Protein AF-A0A6G8Q6V7-F1 (afdb_monomer_lite)

Secondary structure (DSSP, 8-state):
-----------PPPS-SS------------PPPPPHHHHHHHHHHHHHHHHHHHHHHHHT--TT--EEE-TT-TT-EEEHHHHHHHHHHHHHTHHHHHHHHHHHHTTT---HHHHHHTT---SHHHHHHHHHHHHHHHHHT--

Structure (mmCIF, N/CA/C/O backbone):
data_AF-A0A6G8Q6V7-F1
#
_entry.id   AF-A0A6G8Q6V7-F1
#
loop_
_atom_site.group_PDB
_atom_site.id
_atom_site.type_symbol
_atom_site.label_atom_id
_atom_site.label_alt_id
_atom_site.label_comp_id
_atom_site.label_asym_id
_atom_site.label_entity_id
_atom_site.label_seq_id
_atom_site.pdbx_PDB_ins_code
_atom_site.Cartn_x
_atom_site.Cartn_y
_atom_site.Cartn_z
_atom_site.occupancy
_atom_site.B_iso_or_equiv
_atom_site.auth_seq_id
_atom_site.auth_comp_id
_atom_site.auth_asym_id
_atom_site.auth_atom_id
_atom_site.pdbx_PDB_model_num
ATOM 1 N N . MET A 1 1 ? 63.459 50.356 9.706 1.00 38.81 1 MET A N 1
ATOM 2 C CA . MET A 1 1 ? 62.175 50.219 8.991 1.00 38.81 1 MET A CA 1
ATOM 3 C C . MET A 1 1 ? 61.299 49.249 9.774 1.00 38.81 1 MET A C 1
ATOM 5 O O . MET A 1 1 ? 61.693 48.104 9.917 1.00 38.81 1 MET A O 1
ATOM 9 N N . ILE A 1 2 ? 60.164 49.767 10.261 1.00 46.69 2 ILE A N 1
ATOM 10 C CA . ILE A 1 2 ? 58.913 49.099 10.675 1.00 46.69 2 ILE A CA 1
ATOM 11 C C . ILE A 1 2 ? 58.926 48.268 11.978 1.00 46.69 2 ILE A C 1
ATOM 13 O O . ILE A 1 2 ? 59.321 47.108 12.013 1.00 46.69 2 ILE A O 1
ATOM 17 N N . GLU A 1 3 ? 58.379 48.891 13.027 1.00 40.56 3 GLU A N 1
ATOM 18 C CA . GLU A 1 3 ? 57.717 48.263 14.178 1.00 40.56 3 GLU A CA 1
ATOM 19 C C . GLU A 1 3 ? 56.307 47.777 13.791 1.00 40.56 3 GLU A C 1
ATOM 21 O O . GLU A 1 3 ? 55.617 48.466 13.041 1.00 40.56 3 GLU A O 1
ATOM 26 N N . THR A 1 4 ? 55.858 46.641 14.340 1.00 49.44 4 THR A N 1
ATOM 27 C CA . THR A 1 4 ? 54.597 46.425 15.102 1.00 49.44 4 THR A CA 1
ATOM 28 C C . THR A 1 4 ? 54.112 44.969 15.044 1.00 49.44 4 THR A C 1
ATOM 30 O O . THR A 1 4 ? 54.348 44.221 14.101 1.00 49.44 4 THR A O 1
ATOM 33 N N . ALA A 1 5 ? 53.495 44.578 16.157 1.00 55.50 5 ALA A N 1
ATOM 34 C CA . ALA A 1 5 ? 53.207 43.235 16.644 1.00 55.50 5 ALA A CA 1
ATOM 35 C C . ALA A 1 5 ? 51.916 42.599 16.036 1.00 55.50 5 ALA A C 1
ATOM 37 O O . ALA A 1 5 ? 51.277 43.199 15.168 1.00 55.50 5 ALA A O 1
ATOM 38 N N . PRO A 1 6 ? 51.515 41.378 16.461 1.00 53.09 6 PRO A N 1
ATOM 39 C CA . PRO A 1 6 ? 50.561 40.515 15.769 1.00 53.09 6 PRO A CA 1
ATOM 40 C C . PRO A 1 6 ? 49.103 40.873 16.088 1.00 53.09 6 PRO A C 1
ATOM 42 O O . PRO A 1 6 ? 48.760 41.200 17.220 1.00 53.09 6 PRO A O 1
ATOM 45 N N . THR A 1 7 ? 48.211 40.733 15.104 1.00 50.41 7 THR A N 1
ATOM 46 C CA . THR A 1 7 ? 46.758 40.845 15.304 1.00 50.41 7 THR A CA 1
ATOM 47 C C . THR A 1 7 ? 46.099 39.486 15.098 1.00 50.41 7 THR A C 1
ATOM 49 O O . THR A 1 7 ? 46.021 38.975 13.983 1.00 50.41 7 THR A O 1
ATOM 52 N N . GLN A 1 8 ? 45.589 38.912 16.188 1.00 50.00 8 GLN A N 1
ATOM 53 C CA . GLN A 1 8 ? 44.563 37.877 16.129 1.00 50.00 8 GLN A CA 1
ATOM 54 C C . GLN A 1 8 ? 43.261 38.484 15.593 1.00 50.00 8 GLN A C 1
ATOM 56 O O . GLN A 1 8 ? 42.810 39.516 16.092 1.00 50.00 8 GLN A O 1
ATOM 61 N N . ARG A 1 9 ? 42.590 37.813 14.650 1.00 42.53 9 ARG A N 1
ATOM 62 C CA . ARG A 1 9 ? 41.141 37.978 14.489 1.00 42.53 9 ARG A CA 1
ATOM 63 C C . ARG A 1 9 ? 40.488 36.707 13.960 1.00 42.53 9 ARG A C 1
ATOM 65 O O . ARG A 1 9 ? 40.542 36.365 12.786 1.00 42.53 9 ARG A O 1
ATOM 72 N N . THR A 1 10 ? 39.875 36.026 14.915 1.00 53.50 10 THR A N 1
ATOM 73 C CA . THR A 1 10 ? 38.719 35.139 14.819 1.00 53.50 10 THR A CA 1
ATOM 74 C C . THR A 1 10 ? 37.800 35.450 13.629 1.00 53.50 10 THR A C 1
ATOM 76 O O . THR A 1 10 ? 36.933 36.319 13.687 1.00 53.50 10 THR A O 1
ATOM 79 N N . GLY A 1 11 ? 37.951 34.680 12.553 1.00 44.75 11 GLY A N 1
ATOM 80 C CA . GLY A 1 11 ? 36.994 34.607 11.452 1.00 44.75 11 GLY A CA 1
ATOM 81 C C . GLY A 1 11 ? 36.064 33.416 11.647 1.00 44.75 11 GLY A C 1
ATOM 82 O O . GLY A 1 11 ? 36.363 32.316 11.196 1.00 44.75 11 GLY A O 1
ATOM 83 N N . ARG A 1 12 ? 34.958 33.639 12.366 1.00 48.31 12 ARG A N 1
ATOM 84 C CA . ARG A 1 12 ? 33.824 32.712 12.492 1.00 48.31 12 ARG A CA 1
ATOM 85 C C . ARG A 1 12 ? 33.416 32.166 11.120 1.00 48.31 12 ARG A C 1
ATOM 87 O O . ARG A 1 12 ? 33.185 32.934 10.190 1.00 48.31 12 ARG A O 1
ATOM 94 N N . LEU A 1 13 ? 33.265 30.846 11.042 1.00 54.41 13 LEU A N 1
ATOM 95 C CA . LEU A 1 13 ? 32.645 30.151 9.916 1.00 54.41 13 LEU A CA 1
ATOM 96 C C . LEU A 1 13 ? 31.253 30.751 9.615 1.00 54.41 13 LEU A C 1
ATOM 98 O O . LEU A 1 13 ? 30.504 31.043 10.553 1.00 54.41 13 LEU A O 1
ATOM 102 N N . PRO A 1 14 ? 30.882 30.942 8.335 1.00 45.78 14 PRO A N 1
ATOM 103 C CA . PRO A 1 14 ? 29.609 31.545 7.967 1.00 45.78 14 PRO A CA 1
ATOM 10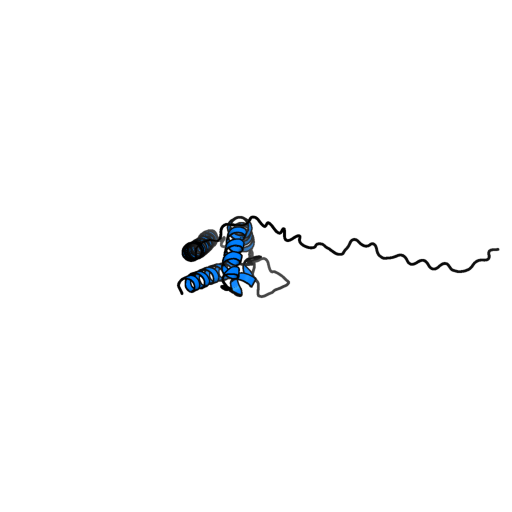4 C C . PRO A 1 14 ? 28.426 30.628 8.317 1.00 45.78 14 PRO A C 1
ATOM 106 O O . PRO A 1 14 ? 28.306 29.491 7.856 1.00 45.78 14 PRO A O 1
ATOM 109 N N . ALA A 1 15 ? 27.539 31.167 9.151 1.00 50.62 15 ALA A N 1
ATOM 110 C CA . ALA A 1 15 ? 26.364 30.527 9.728 1.00 50.62 15 ALA A CA 1
ATOM 111 C C . ALA A 1 15 ? 25.195 30.394 8.731 1.00 50.62 15 ALA A C 1
ATOM 113 O O . ALA A 1 15 ? 24.158 31.028 8.900 1.00 50.62 15 ALA A O 1
ATOM 114 N N . TRP A 1 16 ? 25.341 29.575 7.685 1.00 48.09 16 TRP A N 1
ATOM 115 C CA . TRP A 1 16 ? 24.211 29.270 6.788 1.00 48.09 16 TRP A CA 1
ATOM 116 C C . TRP A 1 16 ? 24.159 27.838 6.229 1.00 48.09 16 TRP A C 1
ATOM 118 O O . TRP A 1 16 ? 23.371 27.561 5.330 1.00 48.09 16 TRP A O 1
ATOM 128 N N . LYS A 1 17 ? 24.919 26.881 6.781 1.00 45.00 17 LYS A N 1
ATOM 129 C CA . LYS A 1 17 ? 24.884 25.467 6.335 1.00 45.00 17 LYS A CA 1
ATOM 130 C C . LYS A 1 17 ? 24.291 24.465 7.328 1.00 45.00 17 LYS A C 1
ATOM 132 O O . LYS A 1 17 ? 24.536 23.270 7.226 1.00 45.00 17 LYS A O 1
ATOM 137 N N . THR A 1 18 ? 23.434 24.918 8.231 1.00 51.56 18 THR A N 1
ATOM 138 C CA . THR A 1 18 ? 22.622 24.026 9.065 1.00 51.56 18 THR A CA 1
ATOM 139 C C . THR A 1 18 ? 21.197 24.529 9.081 1.00 51.56 18 THR A C 1
ATOM 141 O O . THR A 1 18 ? 20.922 25.558 9.694 1.00 51.56 18 THR A O 1
ATOM 144 N N . SER A 1 19 ? 20.333 23.784 8.388 1.00 44.47 19 SER A N 1
ATOM 145 C CA . SER A 1 19 ? 18.872 23.678 8.545 1.00 44.47 19 SER A CA 1
ATOM 146 C C . SER A 1 19 ? 18.159 23.689 7.192 1.00 44.47 19 SER A C 1
ATOM 148 O O . SER A 1 19 ? 17.319 24.541 6.925 1.00 44.47 19 SER A O 1
ATOM 150 N N . ARG A 1 20 ? 18.372 22.653 6.368 1.00 40.03 20 ARG A N 1
ATOM 151 C CA . ARG A 1 20 ? 17.210 22.058 5.687 1.00 40.03 20 ARG A CA 1
ATOM 152 C C . ARG A 1 20 ? 16.489 21.190 6.712 1.00 40.03 20 ARG A C 1
ATOM 154 O O . ARG A 1 20 ? 16.498 19.968 6.649 1.00 40.03 20 ARG A O 1
ATOM 161 N N . LEU A 1 21 ? 15.890 21.866 7.691 1.00 44.47 21 LEU A N 1
ATOM 162 C CA . LEU A 1 21 ? 14.699 21.355 8.337 1.00 44.47 21 LEU A CA 1
ATOM 163 C C . LEU A 1 21 ? 13.695 21.213 7.198 1.00 44.47 21 LEU A C 1
ATOM 165 O O . LEU A 1 21 ? 13.207 22.209 6.664 1.00 44.47 21 LEU A O 1
ATOM 169 N N . LEU A 1 22 ? 13.479 19.972 6.764 1.00 41.03 22 LEU A N 1
ATOM 170 C CA . LEU A 1 22 ? 12.278 19.588 6.046 1.00 41.03 22 LEU A CA 1
ATOM 171 C C . LEU A 1 22 ? 11.123 20.148 6.867 1.00 41.03 22 LEU A C 1
ATOM 173 O O . LEU A 1 22 ? 10.817 19.666 7.956 1.00 41.03 22 LEU A O 1
ATOM 177 N N . SER A 1 23 ? 10.572 21.252 6.376 1.00 39.19 23 SER A N 1
ATOM 178 C CA . SER A 1 23 ? 9.374 21.868 6.903 1.00 39.19 23 SER A CA 1
ATOM 179 C C . SER A 1 23 ? 8.256 20.864 6.657 1.00 39.19 23 SER A C 1
ATOM 181 O O . SER A 1 23 ? 7.615 20.856 5.607 1.00 39.19 23 SER A O 1
ATOM 183 N N . VAL A 1 24 ? 8.084 19.949 7.610 1.00 49.19 24 VAL A N 1
ATOM 184 C CA . VAL A 1 24 ? 6.873 19.155 7.764 1.00 49.19 24 VAL A CA 1
ATOM 185 C C . VAL A 1 24 ? 5.797 20.182 8.072 1.00 49.19 24 VAL A C 1
ATOM 187 O O . VAL A 1 24 ? 5.631 20.615 9.210 1.00 49.19 24 VAL A O 1
ATOM 190 N N . ARG A 1 25 ? 5.158 20.687 7.016 1.00 47.03 25 ARG A N 1
ATOM 191 C CA . ARG A 1 25 ? 4.058 21.641 7.113 1.00 47.03 25 ARG A CA 1
ATOM 192 C C . ARG A 1 25 ? 3.022 21.046 8.070 1.00 47.03 25 ARG A C 1
ATOM 194 O O . ARG A 1 25 ? 2.478 19.987 7.753 1.00 47.03 25 ARG A O 1
ATOM 201 N N . PRO A 1 26 ? 2.702 21.694 9.204 1.00 48.53 26 PRO A N 1
ATOM 202 C CA . PRO A 1 26 ? 1.598 21.258 10.030 1.00 48.53 26 PRO A CA 1
ATOM 203 C C . PRO A 1 26 ? 0.330 21.768 9.348 1.00 48.53 26 PRO A C 1
ATOM 205 O O . PRO A 1 26 ? -0.214 22.812 9.702 1.00 48.53 26 PRO A O 1
ATOM 208 N N . PHE A 1 27 ? -0.136 21.068 8.313 1.00 48.47 27 PHE A N 1
ATOM 209 C CA . PHE A 1 27 ? -1.455 21.333 7.746 1.00 48.47 27 PHE A CA 1
ATOM 210 C C . PHE A 1 27 ? -2.524 20.758 8.671 1.00 48.47 27 PHE A C 1
ATOM 212 O O . PHE A 1 27 ? -3.201 19.780 8.365 1.00 48.47 27 PHE A O 1
ATOM 219 N N . GLY A 1 28 ? -2.701 21.430 9.806 1.00 43.81 28 GLY A N 1
ATOM 220 C CA . GLY A 1 28 ? -3.852 21.294 10.681 1.00 43.81 28 GLY A CA 1
ATOM 221 C C . GLY A 1 28 ? -5.106 21.869 10.025 1.00 43.81 28 GLY A C 1
ATOM 222 O O . GLY A 1 28 ? -5.693 22.820 10.527 1.00 43.81 28 GLY A O 1
ATOM 223 N N . ARG A 1 29 ? -5.558 21.286 8.909 1.00 54.75 29 ARG A N 1
ATOM 224 C CA . ARG A 1 29 ? -7.003 21.228 8.676 1.00 54.75 29 ARG A CA 1
ATOM 225 C C . ARG A 1 29 ? -7.504 20.160 9.633 1.00 54.75 29 ARG A C 1
ATOM 227 O O . ARG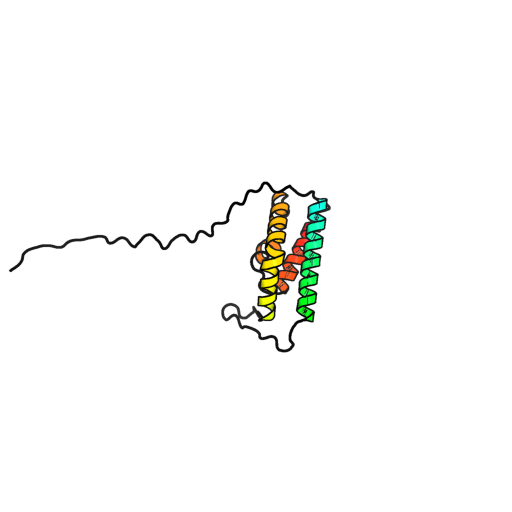 A 1 29 ? -7.014 19.037 9.594 1.00 54.75 29 ARG A O 1
ATOM 234 N N . ARG A 1 30 ? -8.434 20.510 10.522 1.00 51.09 30 ARG A N 1
ATOM 235 C CA . ARG A 1 30 ? -9.099 19.564 11.428 1.00 51.09 30 ARG A CA 1
ATOM 236 C C . ARG A 1 30 ? -9.919 18.598 10.558 1.00 51.09 30 ARG A C 1
ATOM 238 O O . ARG A 1 30 ? -11.094 18.840 10.308 1.00 51.09 30 ARG A O 1
ATOM 245 N N . ARG A 1 31 ? -9.258 17.583 9.986 1.00 62.88 31 ARG A N 1
ATOM 246 C CA . ARG A 1 31 ? -9.863 16.613 9.064 1.00 62.88 31 ARG A CA 1
ATOM 247 C C . ARG A 1 31 ? -10.904 15.811 9.844 1.00 62.88 31 ARG A C 1
ATOM 249 O O . ARG A 1 31 ? -10.694 15.469 11.011 1.00 62.88 31 ARG A O 1
ATOM 256 N N . HIS A 1 32 ? -12.058 15.573 9.227 1.00 72.31 32 HIS A N 1
ATOM 257 C CA . HIS A 1 32 ? -13.142 14.845 9.876 1.00 72.31 32 HIS A CA 1
ATOM 258 C C . HIS A 1 32 ? -12.674 13.431 10.225 1.00 72.31 32 HIS A C 1
ATOM 260 O O . HIS A 1 32 ? -12.234 12.679 9.358 1.00 72.31 32 HIS A O 1
ATOM 266 N N . LYS A 1 33 ? -12.778 13.062 11.506 1.00 80.75 33 LYS A N 1
ATOM 267 C CA . LYS A 1 33 ? -12.436 11.712 11.954 1.00 80.75 33 LYS A CA 1
ATOM 268 C C . LYS A 1 33 ? -13.402 10.716 11.321 1.00 80.75 33 LYS A C 1
ATOM 270 O O . LYS A 1 33 ? -14.600 10.764 11.591 1.00 80.75 33 LYS A O 1
ATOM 275 N N . MET A 1 34 ? -12.876 9.788 10.523 1.00 88.50 34 MET A N 1
ATOM 276 C CA . MET A 1 34 ? -13.688 8.711 9.965 1.00 88.50 34 MET A CA 1
ATOM 277 C C . MET A 1 34 ? -14.157 7.738 11.055 1.00 88.50 34 MET A C 1
ATOM 279 O O . MET A 1 34 ? -13.494 7.521 12.077 1.00 88.50 34 MET A O 1
ATOM 283 N N . THR A 1 35 ? -15.307 7.108 10.823 1.00 91.75 35 THR A N 1
ATOM 284 C CA . THR A 1 35 ? -15.794 6.012 11.669 1.00 91.75 35 THR A CA 1
ATOM 285 C C . THR A 1 35 ? -14.871 4.791 11.548 1.00 91.75 35 THR A C 1
ATOM 287 O O . THR A 1 35 ? -14.151 4.648 10.558 1.00 91.75 35 THR A O 1
ATOM 290 N N . ARG A 1 36 ? -14.894 3.868 12.525 1.00 91.12 36 ARG A N 1
ATOM 291 C CA . ARG A 1 36 ? -14.130 2.600 12.428 1.00 91.12 36 ARG A CA 1
ATOM 292 C C . ARG A 1 36 ? -14.491 1.826 11.156 1.00 91.12 36 ARG A C 1
ATOM 294 O O . ARG A 1 36 ? -13.605 1.328 10.470 1.00 91.12 36 ARG A O 1
ATOM 301 N N . ALA A 1 37 ? -15.782 1.772 10.820 1.00 91.94 37 ALA A N 1
ATOM 302 C CA . ALA A 1 37 ? -16.266 1.134 9.598 1.00 91.94 37 ALA A CA 1
ATOM 303 C C . ALA A 1 37 ? -15.752 1.840 8.331 1.00 91.94 37 ALA A C 1
ATOM 305 O O . ALA A 1 37 ? -15.310 1.166 7.403 1.00 91.94 37 ALA A O 1
ATOM 306 N N . GLY A 1 38 ? -15.745 3.179 8.320 1.00 92.38 38 GLY A N 1
ATOM 307 C CA . GLY A 1 38 ? -15.198 3.978 7.223 1.00 92.38 38 GLY A CA 1
ATOM 308 C C . GLY A 1 38 ? -13.706 3.729 7.007 1.00 92.38 38 GLY A C 1
ATOM 309 O O . GLY A 1 38 ? -13.301 3.411 5.895 1.00 92.38 38 GLY A O 1
ATOM 310 N N . LEU A 1 39 ? -12.903 3.764 8.077 1.00 93.00 39 LEU A N 1
ATOM 311 C CA . LEU A 1 39 ? -11.465 3.474 8.009 1.00 93.00 39 LEU A CA 1
ATOM 312 C C . LEU A 1 39 ? -11.174 2.055 7.534 1.00 93.00 39 LEU A C 1
ATOM 314 O O . LEU A 1 39 ? -10.259 1.845 6.746 1.00 93.00 39 LEU A O 1
ATOM 318 N N . ARG A 1 40 ? -11.961 1.078 7.990 1.00 94.19 40 ARG A N 1
ATOM 319 C CA . ARG A 1 40 ? -11.817 -0.315 7.565 1.00 94.19 40 ARG A CA 1
ATOM 320 C C . ARG A 1 40 ? -12.058 -0.459 6.067 1.00 94.19 40 ARG A C 1
ATOM 322 O O . ARG A 1 40 ? -11.271 -1.107 5.385 1.00 94.19 40 ARG A O 1
ATOM 329 N N . ASN A 1 41 ? -13.149 0.120 5.572 1.00 95.12 41 ASN A N 1
ATOM 330 C CA . ASN A 1 41 ? -13.496 0.044 4.158 1.00 95.12 41 ASN A CA 1
ATOM 331 C C . ASN A 1 41 ? -12.466 0.797 3.308 1.00 95.12 41 ASN A C 1
ATOM 333 O O . ASN A 1 41 ? -12.039 0.278 2.284 1.00 95.12 41 ASN A O 1
ATOM 337 N N . LEU A 1 42 ? -11.999 1.961 3.772 1.00 94.19 42 LEU A N 1
ATOM 338 C CA . LEU A 1 42 ? -10.950 2.720 3.097 1.00 94.19 42 LEU A CA 1
ATOM 339 C C . LEU A 1 42 ? -9.624 1.947 3.052 1.00 94.19 42 LEU A C 1
ATOM 341 O O . LEU A 1 42 ? -8.992 1.896 2.005 1.00 94.19 42 LEU A O 1
ATOM 345 N N . ALA A 1 43 ? -9.216 1.309 4.151 1.00 94.62 43 ALA A N 1
ATOM 346 C CA . ALA A 1 43 ? -8.000 0.500 4.192 1.00 94.62 43 ALA A CA 1
ATOM 347 C C . ALA A 1 43 ? -8.054 -0.694 3.230 1.00 94.62 43 ALA A C 1
ATOM 349 O O . ALA A 1 43 ? -7.070 -0.966 2.546 1.00 94.62 43 ALA A O 1
ATOM 350 N N . ARG A 1 44 ? -9.212 -1.358 3.125 1.00 96.25 44 ARG A N 1
ATOM 351 C CA . ARG A 1 44 ? -9.435 -2.418 2.131 1.00 96.25 44 ARG A CA 1
ATOM 352 C C . ARG A 1 44 ? -9.373 -1.884 0.707 1.00 96.25 44 ARG A C 1
ATOM 354 O O . ARG A 1 44 ? -8.576 -2.384 -0.069 1.00 96.25 44 ARG A O 1
ATOM 361 N N . ALA A 1 45 ? -10.115 -0.819 0.408 1.00 95.31 45 ALA A N 1
ATOM 362 C CA . ALA A 1 45 ? -10.119 -0.210 -0.919 1.00 95.31 45 ALA A CA 1
ATOM 363 C C . ALA A 1 45 ? -8.715 0.251 -1.348 1.00 95.31 45 ALA A C 1
ATOM 365 O O . ALA A 1 45 ? -8.328 0.082 -2.498 1.00 95.31 45 ALA A O 1
ATOM 366 N N . ARG A 1 46 ? -7.914 0.801 -0.423 1.00 94.56 46 ARG A N 1
ATOM 367 C CA . ARG A 1 46 ? -6.524 1.192 -0.705 1.00 94.56 46 ARG A CA 1
ATOM 368 C C . ARG A 1 46 ? -5.608 -0.007 -0.919 1.00 94.56 46 ARG A C 1
ATOM 370 O O . ARG A 1 46 ? -4.759 0.054 -1.798 1.00 94.56 46 ARG A O 1
ATOM 377 N N . SER A 1 47 ? -5.784 -1.085 -0.160 1.00 95.75 47 SER A N 1
ATOM 378 C CA . SER A 1 47 ? -5.069 -2.336 -0.420 1.00 95.75 47 SER A CA 1
ATOM 379 C C . SER A 1 47 ? -5.420 -2.907 -1.797 1.00 95.75 47 SER A C 1
ATOM 381 O O . SER A 1 47 ? -4.513 -3.213 -2.566 1.00 95.75 47 SER A O 1
ATOM 383 N N . GLU A 1 48 ? -6.707 -2.985 -2.134 1.00 96.06 48 GLU A N 1
ATOM 384 C CA . GLU A 1 48 ? -7.192 -3.472 -3.430 1.00 96.06 48 GLU A CA 1
ATOM 385 C C . GLU A 1 48 ? -6.640 -2.628 -4.582 1.00 96.06 48 GLU A C 1
ATOM 387 O O . GLU A 1 48 ? -6.120 -3.182 -5.545 1.00 96.06 48 GLU A O 1
ATOM 392 N N . ALA A 1 49 ? -6.654 -1.300 -4.451 1.00 95.31 49 ALA A N 1
ATOM 393 C CA . ALA A 1 49 ? -6.104 -0.402 -5.461 1.00 95.31 49 ALA A CA 1
ATOM 394 C C . ALA A 1 49 ? -4.583 -0.574 -5.645 1.00 95.31 49 ALA A C 1
ATOM 396 O O . ALA A 1 49 ? -4.103 -0.569 -6.773 1.00 95.31 49 ALA A O 1
ATOM 397 N N . LEU A 1 50 ? -3.822 -0.795 -4.563 1.00 94.62 50 LEU A N 1
ATOM 398 C CA . LEU A 1 50 ? -2.388 -1.104 -4.665 1.00 94.62 50 LEU A CA 1
ATOM 399 C C . LEU A 1 50 ? -2.130 -2.443 -5.360 1.00 94.62 50 LEU A C 1
ATOM 401 O O . LEU A 1 50 ? -1.183 -2.555 -6.132 1.00 94.62 50 LEU A O 1
ATOM 405 N N . ILE A 1 51 ? -2.950 -3.463 -5.093 1.00 95.12 51 ILE A N 1
ATOM 406 C CA . ILE A 1 51 ? -2.844 -4.742 -5.805 1.00 95.12 51 ILE A CA 1
ATOM 407 C C . ILE A 1 51 ? -3.200 -4.566 -7.284 1.00 95.12 51 ILE A C 1
ATOM 409 O O . ILE A 1 51 ? -2.491 -5.111 -8.124 1.00 95.12 51 ILE A O 1
ATOM 413 N N . GLY A 1 52 ? -4.232 -3.780 -7.600 1.00 94.44 52 GLY A N 1
ATOM 414 C CA . GLY A 1 52 ? -4.601 -3.440 -8.975 1.00 94.44 52 GLY A CA 1
ATOM 415 C C . GLY A 1 52 ? -3.451 -2.770 -9.725 1.00 94.44 52 GLY A C 1
ATOM 416 O O . GLY A 1 52 ? -3.047 -3.262 -10.774 1.00 94.44 52 GLY A O 1
ATOM 417 N N . LEU A 1 53 ? -2.834 -1.745 -9.124 1.00 93.88 53 LEU A N 1
ATOM 418 C CA . LEU A 1 53 ? -1.627 -1.114 -9.664 1.00 93.88 53 LEU A CA 1
ATOM 419 C C . LEU A 1 53 ? -0.539 -2.156 -9.948 1.00 93.88 53 LEU A C 1
ATOM 421 O O . LEU A 1 53 ? -0.003 -2.206 -11.048 1.00 93.88 53 LEU A O 1
ATOM 425 N N . LEU A 1 54 ? -0.216 -3.010 -8.976 1.00 92.94 54 LEU A N 1
ATOM 426 C CA . LEU A 1 54 ? 0.827 -4.023 -9.151 1.00 92.94 54 LEU A CA 1
ATOM 427 C C . LEU A 1 54 ? 0.511 -5.017 -10.276 1.00 92.94 54 LEU A C 1
ATOM 429 O O . LEU A 1 54 ? 1.419 -5.423 -10.989 1.00 92.94 54 LEU A O 1
ATOM 433 N N . GLN A 1 55 ? -0.754 -5.400 -10.451 1.00 93.69 55 GLN A N 1
ATOM 434 C CA . GLN A 1 55 ? -1.177 -6.290 -11.534 1.00 93.69 55 GLN A CA 1
ATOM 435 C C . GLN A 1 55 ? -1.059 -5.619 -12.907 1.00 93.69 55 GLN A C 1
ATOM 437 O O . GLN A 1 55 ? -0.556 -6.235 -13.843 1.00 93.69 55 GLN A O 1
ATOM 442 N N . GLU A 1 56 ? -1.477 -4.358 -13.027 1.00 92.31 56 GLU A N 1
ATOM 443 C CA . GLU A 1 56 ? -1.336 -3.572 -14.259 1.00 92.31 56 GLU A CA 1
ATOM 444 C C . GLU A 1 56 ? 0.137 -3.366 -14.631 1.00 92.31 56 GLU A C 1
ATOM 446 O O . GLU A 1 56 ? 0.523 -3.454 -15.801 1.00 92.31 56 GLU A O 1
ATOM 451 N N . ARG A 1 57 ? 0.980 -3.124 -13.625 1.00 90.31 57 ARG A N 1
ATOM 452 C CA . ARG A 1 57 ? 2.424 -2.962 -13.801 1.00 90.31 57 ARG A CA 1
ATOM 453 C C . ARG A 1 57 ? 3.090 -4.267 -14.223 1.00 90.31 57 ARG A C 1
ATOM 455 O O . ARG A 1 57 ? 3.736 -4.288 -15.264 1.00 90.31 57 ARG A O 1
ATOM 462 N N . GLU A 1 58 ? 2.820 -5.373 -13.535 1.00 88.62 58 GLU A N 1
ATOM 463 C CA . GLU A 1 58 ? 3.330 -6.694 -13.927 1.00 88.62 58 GLU A CA 1
ATOM 464 C C . GLU A 1 58 ? 2.919 -7.063 -15.364 1.00 88.62 58 GLU A C 1
ATOM 466 O O . GLU A 1 58 ? 3.740 -7.531 -16.148 1.00 88.62 58 GLU A O 1
ATOM 471 N N . ALA A 1 59 ? 1.669 -6.788 -15.754 1.00 88.88 59 ALA A N 1
ATOM 472 C CA . ALA A 1 59 ? 1.181 -7.059 -17.107 1.00 88.88 59 ALA A CA 1
ATOM 473 C C . ALA A 1 59 ? 1.836 -6.182 -18.192 1.00 88.88 59 ALA A C 1
ATOM 475 O O . ALA A 1 59 ? 1.869 -6.570 -19.359 1.00 88.88 59 ALA A O 1
ATOM 476 N N . SER A 1 60 ? 2.345 -5.005 -17.821 1.00 87.44 60 SER A N 1
ATOM 477 C CA . SER A 1 60 ? 3.039 -4.074 -18.720 1.00 87.44 60 SER A CA 1
ATOM 478 C C . SER A 1 60 ? 4.564 -4.169 -18.624 1.00 87.44 60 SER A C 1
ATOM 480 O O . SER A 1 60 ? 5.274 -3.360 -19.229 1.00 87.44 60 SER A O 1
ATOM 482 N N . ARG A 1 61 ? 5.086 -5.153 -17.881 1.00 85.62 61 ARG A N 1
ATOM 483 C CA . ARG A 1 61 ? 6.520 -5.307 -17.662 1.00 85.62 61 ARG A CA 1
ATOM 484 C C . ARG A 1 61 ? 7.234 -5.695 -18.964 1.00 85.62 61 ARG A C 1
ATOM 486 O O . ARG A 1 61 ? 6.891 -6.713 -19.569 1.00 85.62 61 ARG A O 1
ATOM 493 N N . PRO A 1 62 ? 8.245 -4.926 -19.405 1.00 84.06 62 PRO A N 1
ATOM 494 C CA . PRO A 1 62 ? 9.042 -5.309 -20.562 1.00 84.06 62 PRO A CA 1
ATOM 495 C C . PRO A 1 62 ? 9.886 -6.554 -20.251 1.00 84.06 62 PRO A C 1
ATOM 497 O O . PRO A 1 62 ? 10.399 -6.708 -19.146 1.00 84.06 62 PRO A O 1
ATOM 500 N N . LEU A 1 63 ? 10.068 -7.432 -21.243 1.00 80.06 63 LEU A N 1
ATOM 501 C CA . LEU A 1 63 ? 10.898 -8.640 -21.100 1.00 80.06 63 LEU A CA 1
ATOM 502 C C . LEU A 1 63 ? 12.380 -8.304 -20.853 1.00 80.06 63 LEU A C 1
ATOM 504 O O . LEU A 1 63 ? 13.061 -9.028 -20.132 1.00 80.06 63 LEU A O 1
ATOM 508 N N . ASP A 1 64 ? 12.842 -7.174 -21.395 1.00 79.25 64 ASP A N 1
ATOM 509 C CA . ASP A 1 64 ? 14.216 -6.673 -21.270 1.00 79.25 64 ASP A CA 1
ATOM 510 C C . ASP A 1 64 ? 14.328 -5.554 -20.219 1.00 79.25 64 ASP A C 1
ATOM 512 O O . ASP A 1 64 ? 15.010 -4.546 -20.420 1.00 79.25 64 ASP A O 1
ATOM 516 N N . ASP A 1 65 ? 13.610 -5.692 -19.103 1.00 77.38 65 ASP A N 1
ATOM 517 C CA . ASP A 1 65 ? 13.621 -4.704 -18.025 1.00 77.38 65 ASP A CA 1
ATOM 518 C C . ASP A 1 65 ? 15.039 -4.531 -17.455 1.00 77.38 65 ASP A C 1
ATOM 520 O O . ASP A 1 65 ? 15.671 -5.463 -16.939 1.00 77.38 65 ASP A O 1
ATOM 524 N N . VAL A 1 66 ? 15.571 -3.317 -17.584 1.00 76.31 66 VAL A N 1
ATOM 525 C CA . VAL A 1 66 ? 16.958 -3.023 -17.235 1.00 76.31 66 VAL A CA 1
ATOM 526 C C . VAL A 1 66 ? 17.076 -2.948 -15.719 1.00 76.31 66 VAL A C 1
ATOM 528 O O . VAL A 1 66 ? 16.560 -2.034 -15.072 1.00 76.31 66 VAL A O 1
ATOM 531 N N . VAL A 1 67 ? 17.811 -3.902 -15.147 1.00 75.69 67 VAL A N 1
ATOM 532 C CA . VAL A 1 67 ? 18.192 -3.865 -13.734 1.00 75.69 67 VAL A CA 1
ATOM 533 C C . VAL A 1 67 ? 19.225 -2.762 -13.538 1.00 75.69 67 VAL A C 1
ATOM 535 O O . VAL A 1 67 ? 20.380 -2.888 -13.952 1.00 75.69 67 VAL A O 1
ATOM 538 N N . ILE A 1 68 ? 18.822 -1.700 -12.854 1.00 70.25 68 ILE A N 1
ATOM 539 C CA . ILE A 1 68 ? 19.727 -0.668 -12.376 1.00 70.25 68 ILE A CA 1
ATOM 540 C C . ILE A 1 68 ? 20.385 -1.248 -11.125 1.00 70.25 68 ILE A C 1
ATOM 542 O O . ILE A 1 68 ? 19.758 -1.405 -10.078 1.00 70.25 68 ILE A O 1
ATOM 546 N N . LYS A 1 69 ? 21.651 -1.656 -11.241 1.00 60.00 69 LYS A N 1
ATOM 547 C CA . LYS A 1 69 ? 22.426 -2.061 -10.067 1.00 60.00 69 LYS A CA 1
ATOM 548 C C . LYS A 1 69 ? 22.577 -0.850 -9.155 1.00 60.00 69 LYS A C 1
ATOM 550 O O . LYS A 1 69 ? 23.320 0.073 -9.477 1.00 60.00 69 LYS A O 1
ATOM 555 N N . ASP A 1 70 ? 21.913 -0.892 -8.011 1.00 57.97 70 ASP A N 1
ATOM 556 C CA . ASP A 1 70 ? 22.211 0.022 -6.924 1.00 57.97 70 ASP A CA 1
ATOM 557 C C . ASP A 1 70 ? 23.518 -0.454 -6.268 1.00 57.97 70 ASP A C 1
ATOM 559 O O . ASP A 1 70 ? 23.569 -1.504 -5.620 1.00 57.97 70 ASP A O 1
ATOM 563 N N . HIS A 1 71 ? 24.622 0.255 -6.527 1.00 52.06 71 HIS A N 1
ATOM 564 C CA . HIS A 1 71 ? 25.959 -0.128 -6.053 1.00 52.06 71 HIS A CA 1
ATOM 565 C C . HIS A 1 71 ? 26.078 -0.120 -4.520 1.00 52.06 71 HIS A C 1
ATOM 567 O O . HIS A 1 71 ? 27.024 -0.696 -3.983 1.00 52.06 71 HIS A O 1
ATOM 573 N N . GLU A 1 72 ? 25.122 0.497 -3.825 1.00 54.97 72 GLU A N 1
ATOM 574 C CA . GLU A 1 72 ? 25.110 0.620 -2.370 1.00 54.97 72 GLU A CA 1
ATOM 575 C C . GLU A 1 72 ? 24.465 -0.600 -1.675 1.00 54.97 72 GLU A C 1
ATOM 577 O O . GLU A 1 72 ? 24.826 -0.924 -0.544 1.00 54.97 72 GLU A O 1
ATOM 582 N N . TYR A 1 73 ? 23.593 -1.353 -2.367 1.00 57.06 73 TYR A N 1
ATOM 583 C CA . TYR A 1 73 ? 22.894 -2.522 -1.808 1.00 57.06 73 TYR A CA 1
ATOM 584 C C . TYR A 1 73 ? 22.804 -3.678 -2.823 1.00 57.06 73 TYR A C 1
ATOM 586 O O . TYR A 1 73 ? 21.831 -3.778 -3.568 1.00 57.06 73 TYR A O 1
ATOM 594 N N . PRO A 1 74 ? 23.758 -4.630 -2.836 1.00 52.47 74 PRO A N 1
ATOM 595 C CA . PRO A 1 74 ? 23.848 -5.666 -3.876 1.00 52.47 74 PRO A CA 1
ATOM 596 C C . PRO A 1 74 ?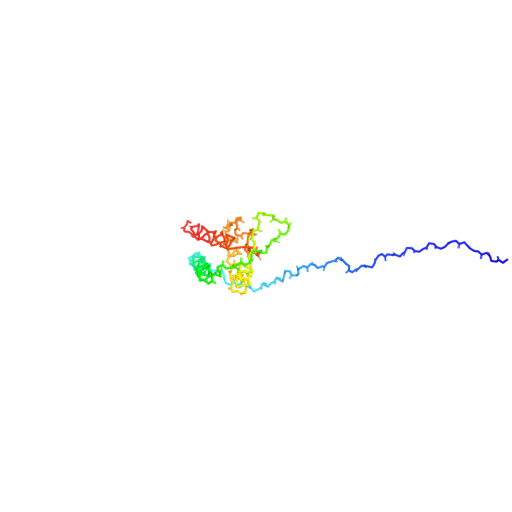 22.670 -6.658 -3.922 1.00 52.47 74 PRO A C 1
ATOM 598 O O . PRO A 1 74 ? 22.482 -7.345 -4.924 1.00 52.47 74 PRO A O 1
ATOM 601 N N . HIS A 1 75 ? 21.868 -6.741 -2.859 1.00 58.97 75 HIS A N 1
ATOM 602 C CA . HIS A 1 75 ? 20.636 -7.540 -2.801 1.00 58.97 75 HIS A CA 1
ATOM 603 C C . HIS A 1 75 ? 19.400 -6.771 -3.296 1.00 58.97 75 HIS A C 1
ATOM 605 O O . HIS A 1 75 ? 18.328 -7.356 -3.448 1.00 58.97 75 HIS A O 1
ATOM 611 N N . ARG A 1 76 ? 19.536 -5.470 -3.567 1.00 62.81 76 ARG A N 1
ATOM 612 C CA . ARG A 1 76 ? 18.463 -4.603 -4.033 1.00 62.81 76 ARG A CA 1
ATOM 613 C C . ARG A 1 76 ? 18.547 -4.485 -5.550 1.00 62.81 76 ARG A C 1
ATOM 615 O O . ARG A 1 76 ? 19.346 -3.736 -6.102 1.00 62.81 76 ARG A O 1
ATOM 622 N N . ARG A 1 77 ? 17.733 -5.279 -6.239 1.00 66.81 77 ARG A N 1
ATOM 623 C CA . ARG A 1 77 ? 17.542 -5.144 -7.686 1.00 66.81 77 ARG A CA 1
ATOM 624 C C . ARG A 1 77 ? 16.388 -4.171 -7.880 1.00 66.81 77 ARG A C 1
ATOM 626 O O . ARG A 1 77 ? 15.259 -4.516 -7.553 1.00 66.81 77 ARG A O 1
ATOM 633 N N . VAL A 1 78 ? 16.701 -2.961 -8.329 1.00 74.12 78 VAL A N 1
ATOM 634 C CA . VAL A 1 78 ? 15.708 -1.961 -8.727 1.00 74.12 78 VAL A CA 1
ATOM 635 C C . VAL A 1 78 ? 15.744 -1.881 -10.244 1.00 74.12 78 VAL A C 1
ATOM 637 O O . VAL A 1 78 ? 16.814 -1.824 -10.850 1.00 74.12 78 VAL A O 1
ATOM 640 N N . THR A 1 79 ? 14.582 -1.934 -10.869 1.00 82.69 79 THR A N 1
ATOM 641 C CA . THR A 1 79 ? 14.435 -1.805 -12.320 1.00 82.69 79 THR A CA 1
ATOM 642 C C . THR A 1 79 ? 13.957 -0.405 -12.697 1.00 82.69 79 THR A C 1
ATOM 644 O O . THR A 1 79 ? 13.450 0.338 -11.853 1.00 82.69 79 THR A O 1
ATOM 647 N N . LEU A 1 80 ? 14.096 -0.017 -13.968 1.00 83.38 80 LEU A N 1
ATOM 648 C CA . LEU A 1 80 ? 13.445 1.206 -14.461 1.00 83.38 80 LEU A CA 1
ATOM 649 C C . LEU A 1 80 ? 11.922 1.127 -14.271 1.00 83.38 80 LEU A C 1
ATOM 651 O O . LEU A 1 80 ? 11.293 2.115 -13.889 1.00 83.38 80 LEU A O 1
ATOM 655 N N . HIS A 1 81 ? 11.352 -0.065 -14.451 1.00 84.75 81 HIS A N 1
ATOM 656 C CA . HIS A 1 81 ? 9.937 -0.321 -14.219 1.00 84.75 81 HIS A CA 1
ATOM 657 C C . HIS A 1 81 ? 9.516 -0.099 -12.753 1.00 84.75 81 HIS A C 1
ATOM 659 O O . HIS A 1 81 ? 8.432 0.439 -12.496 1.00 84.75 81 HIS A O 1
ATOM 665 N N . ASP A 1 82 ? 10.376 -0.446 -11.788 1.00 85.94 82 ASP A N 1
ATOM 666 C CA . ASP A 1 82 ? 10.147 -0.154 -10.368 1.00 85.94 82 ASP A CA 1
ATOM 667 C C . ASP A 1 82 ? 10.120 1.357 -10.112 1.00 85.94 82 ASP A C 1
ATOM 669 O O . ASP A 1 82 ? 9.247 1.830 -9.391 1.00 85.94 82 ASP A O 1
ATOM 673 N N . ILE A 1 83 ? 11.024 2.133 -10.720 1.00 87.44 83 ILE A N 1
ATOM 674 C CA . ILE A 1 83 ? 11.082 3.596 -10.539 1.00 87.44 83 ILE A CA 1
ATOM 675 C C . ILE A 1 83 ? 9.797 4.266 -11.036 1.00 87.44 83 ILE A C 1
ATOM 677 O O . ILE A 1 83 ? 9.246 5.141 -10.365 1.00 87.44 83 ILE A O 1
ATOM 681 N N . GLU A 1 84 ? 9.285 3.849 -12.192 1.00 89.06 84 GLU A N 1
ATOM 682 C CA . GLU A 1 84 ? 7.997 4.336 -12.692 1.00 89.06 84 GLU A CA 1
ATOM 683 C C . GLU A 1 84 ? 6.849 3.978 -11.745 1.00 89.06 84 GLU A C 1
ATOM 685 O O . GLU A 1 84 ? 6.008 4.820 -11.432 1.00 89.06 84 GLU A O 1
ATOM 690 N N . THR A 1 85 ? 6.846 2.749 -11.230 1.00 90.62 85 THR A N 1
ATOM 691 C CA . T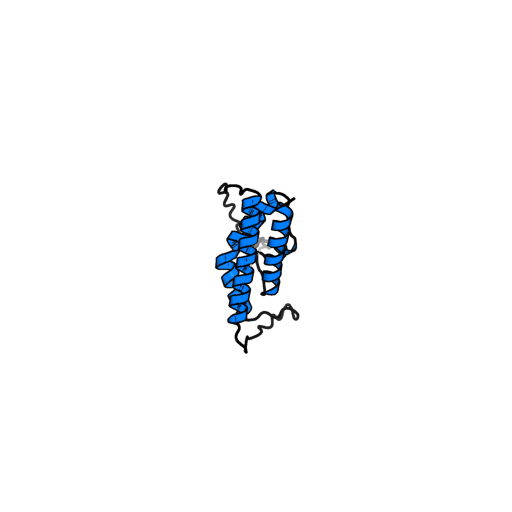HR A 1 85 ? 5.837 2.288 -10.270 1.00 90.62 85 THR A CA 1
ATOM 692 C C . THR A 1 85 ? 5.891 3.098 -8.972 1.00 90.62 85 THR A C 1
ATOM 694 O O . THR A 1 85 ? 4.853 3.499 -8.443 1.00 90.62 85 THR A O 1
ATOM 697 N N . GLN A 1 86 ? 7.093 3.411 -8.480 1.00 91.06 86 GLN A N 1
ATOM 698 C CA . GLN A 1 86 ? 7.291 4.287 -7.324 1.00 91.06 86 GLN A CA 1
ATOM 699 C C . GLN A 1 86 ? 6.743 5.689 -7.573 1.00 91.06 86 GLN A C 1
ATOM 701 O O . GLN A 1 86 ? 6.137 6.281 -6.681 1.00 91.06 86 GLN A O 1
ATOM 706 N N . ARG A 1 87 ? 6.945 6.221 -8.781 1.00 92.31 87 ARG A N 1
ATOM 707 C CA . ARG A 1 87 ? 6.437 7.537 -9.158 1.00 92.31 87 ARG A CA 1
ATOM 708 C C . ARG A 1 87 ? 4.910 7.568 -9.150 1.00 92.31 87 ARG A C 1
ATOM 710 O O . ARG A 1 87 ? 4.347 8.451 -8.512 1.00 92.31 87 ARG A O 1
ATOM 717 N N . ILE A 1 88 ? 4.260 6.581 -9.770 1.00 93.44 88 ILE A N 1
ATOM 718 C CA . ILE A 1 88 ? 2.792 6.449 -9.759 1.00 93.44 88 ILE A CA 1
ATOM 719 C C . ILE A 1 88 ? 2.284 6.336 -8.316 1.00 93.44 88 ILE A C 1
ATOM 721 O O . ILE A 1 88 ? 1.355 7.031 -7.913 1.00 93.44 88 ILE A O 1
ATOM 725 N N . TYR A 1 89 ? 2.941 5.516 -7.491 1.00 93.75 89 TYR A N 1
ATOM 726 C CA . TYR A 1 89 ? 2.608 5.410 -6.073 1.00 93.75 89 TYR A CA 1
ATOM 727 C C . TYR A 1 89 ? 2.702 6.762 -5.341 1.00 93.75 89 TYR A C 1
ATOM 729 O O . TYR A 1 89 ? 1.803 7.124 -4.576 1.00 93.75 89 TYR A O 1
ATOM 737 N N . ALA A 1 90 ? 3.786 7.507 -5.562 1.00 94.00 90 ALA A N 1
ATOM 738 C CA . ALA A 1 90 ? 4.019 8.792 -4.916 1.00 94.00 90 ALA A CA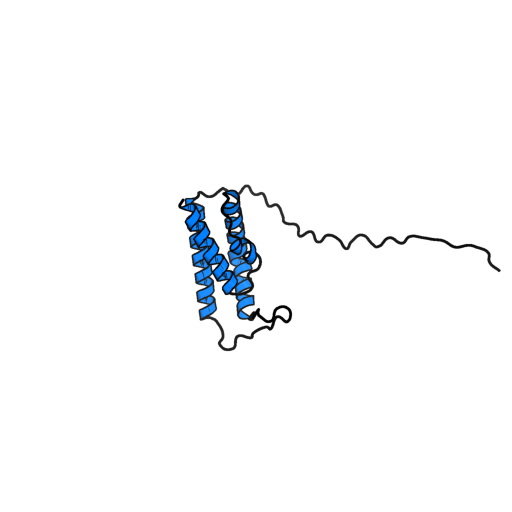 1
ATOM 739 C C . ALA A 1 90 ? 2.994 9.857 -5.335 1.00 94.00 90 ALA A C 1
ATOM 741 O O . ALA A 1 90 ? 2.564 10.640 -4.488 1.00 94.00 90 ALA A O 1
ATOM 742 N N . GLU A 1 91 ? 2.605 9.871 -6.611 1.00 94.19 91 GLU A N 1
ATOM 743 C CA . GLU A 1 91 ? 1.640 10.822 -7.170 1.00 94.19 91 GLU A CA 1
ATOM 744 C C . GLU A 1 91 ? 0.200 10.497 -6.726 1.00 94.19 91 GLU A C 1
ATOM 746 O O . GLU A 1 91 ? -0.497 11.382 -6.226 1.00 94.19 91 GLU A O 1
ATOM 751 N N . ASP A 1 92 ? -0.222 9.229 -6.801 1.00 94.88 92 ASP A N 1
ATOM 752 C CA . ASP A 1 92 ? -1.646 8.870 -6.692 1.00 94.88 92 ASP A CA 1
ATOM 753 C C . ASP A 1 92 ? -2.059 8.273 -5.332 1.00 94.88 92 ASP A C 1
ATOM 755 O O . ASP A 1 92 ? -3.234 8.321 -4.942 1.00 94.88 92 ASP A O 1
ATOM 759 N N . TYR A 1 93 ? -1.118 7.689 -4.581 1.00 94.12 93 TYR A N 1
ATOM 760 C CA . TYR A 1 93 ? -1.439 6.853 -3.413 1.00 94.12 93 TYR A CA 1
ATOM 761 C C . TYR A 1 93 ? -0.867 7.380 -2.096 1.00 94.12 93 TYR A C 1
ATOM 763 O O . TYR A 1 93 ? -1.507 7.221 -1.048 1.00 94.12 93 TYR A O 1
ATOM 771 N N . LEU A 1 94 ? 0.306 8.018 -2.126 1.00 93.94 94 LEU A N 1
ATOM 772 C CA . LEU A 1 94 ? 1.060 8.395 -0.929 1.00 93.94 94 LEU A CA 1
ATOM 773 C C . LEU A 1 94 ? 0.260 9.268 0.046 1.00 93.94 94 LEU A C 1
ATOM 775 O O . LEU A 1 94 ? 0.232 8.970 1.242 1.00 93.94 94 LEU A O 1
ATOM 779 N N . GLU A 1 95 ? -0.414 10.319 -0.435 1.00 93.19 95 GLU A N 1
ATOM 780 C CA . GLU A 1 95 ? -1.178 11.213 0.449 1.00 93.19 95 GLU A CA 1
ATOM 781 C C . GLU A 1 95 ? -2.309 10.455 1.161 1.00 93.19 95 GLU A C 1
ATOM 783 O O . GLU A 1 95 ? -2.440 10.529 2.386 1.00 93.19 95 GLU A O 1
ATOM 788 N N . GLY A 1 96 ? -3.087 9.670 0.410 1.00 91.81 96 GLY A N 1
ATOM 789 C CA . GLY A 1 96 ? -4.216 8.916 0.954 1.00 91.81 96 GLY A CA 1
ATOM 790 C C . GLY A 1 96 ? -3.788 7.848 1.962 1.00 91.81 96 GLY A C 1
ATOM 791 O O . GLY A 1 96 ? -4.455 7.650 2.980 1.00 91.81 96 GLY A O 1
ATOM 792 N N . ILE A 1 97 ? -2.661 7.178 1.712 1.00 93.94 97 ILE A N 1
ATOM 793 C CA . ILE A 1 97 ? -2.094 6.187 2.634 1.00 93.94 97 ILE A CA 1
ATOM 794 C C . ILE A 1 97 ? -1.523 6.868 3.881 1.00 93.94 97 ILE A C 1
ATOM 796 O O . ILE A 1 97 ? -1.727 6.366 4.988 1.00 93.94 97 ILE A O 1
ATOM 800 N N . SER A 1 98 ? -0.862 8.022 3.738 1.00 93.88 98 SER A N 1
ATOM 801 C CA . SER A 1 98 ? -0.348 8.793 4.875 1.00 93.88 98 SER A CA 1
ATOM 802 C C . SER A 1 98 ? -1.474 9.232 5.810 1.00 93.88 98 SER A C 1
ATOM 804 O O . SER A 1 98 ? -1.382 9.025 7.021 1.00 93.88 98 SER A O 1
ATOM 806 N N . GLU A 1 99 ? -2.568 9.765 5.260 1.00 91.94 99 GLU A N 1
ATOM 807 C CA . GLU A 1 99 ? -3.735 10.157 6.054 1.00 91.94 99 GLU A CA 1
ATOM 808 C C . GLU A 1 99 ? -4.353 8.954 6.776 1.00 91.94 99 GLU A C 1
ATOM 810 O O . GLU A 1 99 ? -4.631 9.007 7.977 1.00 91.94 99 GLU A O 1
ATOM 815 N N . LEU A 1 100 ? -4.550 7.846 6.061 1.00 92.38 100 LEU A N 1
ATOM 816 C CA . LEU A 1 100 ? -5.100 6.628 6.644 1.00 92.38 100 LEU A CA 1
ATOM 817 C C . LEU A 1 100 ? -4.226 6.115 7.799 1.00 92.38 100 LEU A C 1
ATOM 819 O O . LEU A 1 100 ? -4.745 5.755 8.859 1.00 92.38 100 LEU A O 1
ATOM 823 N N . ARG A 1 101 ? -2.901 6.126 7.622 1.00 93.88 101 ARG A N 1
ATOM 824 C CA . 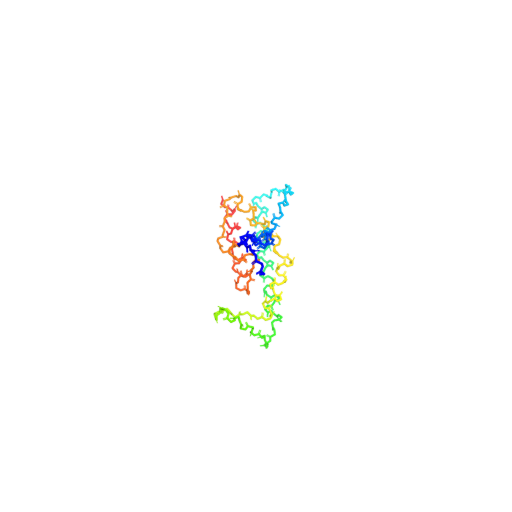ARG A 1 101 ? -1.922 5.740 8.645 1.00 93.88 101 ARG A CA 1
ATOM 825 C C . ARG A 1 101 ? -2.043 6.607 9.896 1.00 93.88 101 ARG A C 1
ATOM 827 O O . ARG A 1 101 ? -2.044 6.069 11.001 1.00 93.88 101 ARG A O 1
ATOM 834 N N . GLU A 1 102 ? -2.169 7.922 9.741 1.00 92.88 102 GLU A N 1
ATOM 835 C CA . GLU A 1 102 ? -2.343 8.853 10.862 1.00 92.88 102 GLU A CA 1
ATOM 836 C C . GLU A 1 102 ? -3.649 8.588 11.613 1.00 92.88 102 GLU A C 1
ATOM 838 O O . GLU A 1 102 ? -3.637 8.423 12.836 1.00 92.88 102 GLU A O 1
ATOM 843 N N . GLN A 1 103 ? -4.767 8.434 10.895 1.00 92.69 103 GLN A N 1
ATOM 844 C CA . GLN A 1 103 ? -6.054 8.134 11.525 1.00 92.69 103 GLN A CA 1
ATOM 845 C C . GLN A 1 103 ? -6.044 6.787 12.270 1.00 92.69 103 GLN A C 1
ATOM 847 O O . GLN A 1 103 ? -6.657 6.659 13.335 1.00 92.69 103 GLN A O 1
ATOM 852 N N . LEU A 1 104 ? -5.347 5.775 11.752 1.00 91.81 104 LEU A N 1
ATOM 853 C CA . LEU A 1 104 ? -5.172 4.492 12.439 1.00 91.81 104 LEU A CA 1
ATOM 854 C C . LEU A 1 104 ? -4.264 4.624 13.672 1.00 91.81 104 LEU A C 1
ATOM 856 O O . LEU A 1 104 ? -4.595 4.095 14.738 1.00 91.81 104 LEU A O 1
ATOM 860 N N . ALA A 1 105 ? -3.174 5.387 13.565 1.00 91.88 105 ALA A N 1
ATOM 861 C CA . ALA A 1 105 ? -2.234 5.616 14.657 1.00 91.88 105 ALA A CA 1
ATOM 862 C C . ALA A 1 105 ? -2.872 6.362 15.840 1.00 91.88 105 ALA A C 1
ATOM 864 O O . ALA A 1 105 ? -2.591 6.010 16.987 1.00 91.88 105 ALA A O 1
ATOM 865 N N . GLU A 1 106 ? -3.767 7.325 15.586 1.00 91.44 106 GLU A N 1
ATOM 866 C CA . GLU A 1 106 ? -4.566 8.000 16.625 1.00 91.44 106 GLU A CA 1
ATOM 867 C C . GLU A 1 106 ? -5.450 7.037 17.433 1.00 91.44 106 GLU A C 1
ATOM 869 O O . GLU A 1 106 ? -5.838 7.340 18.558 1.00 91.44 106 GLU A O 1
ATOM 874 N N . ARG A 1 107 ? -5.789 5.879 16.858 1.00 89.56 107 ARG A N 1
ATOM 875 C CA . ARG A 1 107 ? -6.630 4.843 17.477 1.00 89.56 107 ARG A CA 1
ATOM 876 C C . ARG A 1 107 ? -5.802 3.701 18.071 1.00 89.56 107 ARG A C 1
ATOM 878 O O . ARG A 1 107 ? -6.356 2.658 18.403 1.00 89.56 107 ARG A O 1
ATOM 885 N N . GLY A 1 108 ? -4.482 3.873 18.168 1.00 91.44 108 GLY A N 1
ATOM 886 C CA . GLY A 1 108 ? -3.560 2.863 18.691 1.00 91.44 108 GLY A CA 1
ATOM 887 C C . GLY A 1 108 ? -3.261 1.715 17.723 1.00 91.44 108 GLY A C 1
ATOM 888 O O . GLY A 1 108 ? -2.542 0.788 18.084 1.00 91.44 108 GLY A O 1
ATOM 889 N N . ILE A 1 109 ? -3.758 1.765 16.484 1.00 92.88 109 ILE A N 1
ATOM 890 C CA . ILE A 1 109 ? -3.506 0.727 15.484 1.00 92.88 109 ILE A CA 1
ATOM 891 C C . ILE A 1 109 ? -2.278 1.145 14.682 1.00 92.88 109 ILE A C 1
ATOM 893 O O . ILE A 1 109 ? -2.327 2.074 13.879 1.00 92.88 109 ILE A O 1
ATOM 897 N N . ARG A 1 110 ? -1.156 0.458 14.905 1.00 93.25 110 ARG A N 1
ATOM 898 C CA . ARG A 1 110 ? 0.106 0.699 14.196 1.00 93.25 110 ARG A CA 1
ATOM 899 C C . ARG A 1 110 ? 0.602 -0.576 13.523 1.00 93.25 110 ARG A C 1
ATOM 901 O O . ARG A 1 110 ? 0.382 -1.682 14.019 1.00 93.25 110 ARG A O 1
ATOM 908 N N . SER A 1 111 ? 1.292 -0.395 12.406 1.00 94.44 111 SER A N 1
ATOM 909 C CA . SER A 1 111 ? 2.006 -1.447 11.691 1.00 94.44 111 SER A CA 1
ATOM 910 C C . SER A 1 111 ? 3.429 -0.961 11.434 1.00 94.44 111 SER A C 1
ATOM 912 O O . SER A 1 111 ? 3.622 0.111 10.856 1.00 94.44 111 SER A O 1
ATOM 914 N N . TRP A 1 112 ? 4.420 -1.710 11.928 1.00 93.31 112 TRP A N 1
ATOM 915 C CA . TRP A 1 112 ? 5.827 -1.408 11.661 1.00 93.31 112 TRP A CA 1
ATOM 916 C C . TRP A 1 112 ? 6.132 -1.454 10.156 1.00 93.31 112 TRP A C 1
ATOM 918 O O . TRP A 1 112 ? 6.661 -0.456 9.670 1.00 93.31 112 TRP A O 1
ATOM 928 N N . PRO A 1 113 ? 5.705 -2.490 9.397 1.00 89.62 113 PRO A N 1
ATOM 929 C CA . PRO A 1 113 ? 5.889 -2.506 7.947 1.00 89.62 113 PRO A CA 1
ATOM 930 C C . PRO A 1 113 ? 5.301 -1.273 7.254 1.00 89.62 113 PRO A C 1
ATOM 932 O O . PRO A 1 113 ? 5.981 -0.624 6.466 1.00 89.62 113 PRO A O 1
ATOM 935 N N . LEU A 1 114 ? 4.073 -0.871 7.608 1.00 90.44 114 LEU A N 1
ATOM 936 C CA . LEU A 1 114 ? 3.478 0.328 7.014 1.00 90.44 114 LEU A CA 1
ATOM 937 C C . LEU A 1 114 ? 4.328 1.571 7.301 1.00 90.44 114 LEU A C 1
ATOM 939 O O . LEU A 1 114 ? 4.583 2.351 6.396 1.00 90.44 114 LEU A O 1
ATOM 943 N N . ASN A 1 115 ? 4.807 1.747 8.535 1.00 91.88 115 ASN A N 1
ATOM 944 C CA . ASN A 1 115 ? 5.643 2.894 8.901 1.00 91.88 115 ASN A CA 1
ATOM 945 C C . ASN A 1 115 ? 7.017 2.895 8.224 1.00 91.88 115 ASN A C 1
ATOM 947 O O . ASN A 1 115 ? 7.536 3.975 7.954 1.00 91.88 115 ASN A O 1
ATOM 951 N N . ALA A 1 116 ? 7.597 1.719 7.990 1.00 89.88 116 ALA A N 1
ATOM 952 C CA . ALA A 1 116 ? 8.912 1.579 7.382 1.00 89.88 116 ALA A CA 1
ATOM 953 C C . ALA A 1 116 ? 8.887 1.911 5.884 1.00 89.88 116 ALA A C 1
ATOM 955 O O . ALA A 1 116 ? 9.783 2.595 5.399 1.00 89.88 116 ALA A O 1
ATOM 956 N N . TYR A 1 117 ? 7.847 1.467 5.171 1.00 91.50 117 TYR A N 1
ATOM 957 C CA . TYR A 1 117 ? 7.861 1.469 3.707 1.00 91.50 117 TYR A CA 1
ATOM 958 C C . TYR A 1 117 ? 6.978 2.541 3.060 1.00 91.50 117 TYR A C 1
ATOM 960 O O . TYR A 1 117 ? 7.286 2.969 1.953 1.00 91.50 117 TYR A O 1
ATOM 968 N N . TYR A 1 118 ? 5.910 3.028 3.713 1.00 90.88 118 TYR A N 1
ATOM 969 C CA . TYR A 1 118 ? 4.902 3.853 3.017 1.00 90.88 118 TYR A CA 1
ATOM 970 C C . TYR A 1 118 ? 5.443 5.144 2.385 1.00 90.88 118 TYR A C 1
ATOM 972 O O . TYR A 1 118 ? 4.875 5.605 1.400 1.00 90.88 118 TYR A O 1
ATOM 980 N N . ALA A 1 119 ? 6.490 5.746 2.957 1.00 91.69 119 ALA A N 1
ATOM 981 C CA . ALA A 1 119 ? 7.019 7.033 2.507 1.00 91.69 119 ALA A CA 1
ATOM 982 C C . ALA A 1 119 ? 7.951 6.911 1.293 1.00 91.69 119 ALA A C 1
ATOM 984 O O . ALA A 1 119 ? 8.108 7.869 0.543 1.00 91.69 119 ALA A O 1
ATOM 985 N N . SER A 1 120 ? 8.591 5.754 1.119 1.00 88.81 120 SER A N 1
ATOM 986 C CA . SER A 1 120 ? 9.529 5.498 0.027 1.00 88.81 120 SER A CA 1
ATOM 987 C C . SER A 1 120 ? 9.615 3.988 -0.225 1.00 88.81 120 SER A C 1
ATOM 989 O O . SER A 1 120 ? 10.604 3.363 0.164 1.00 88.81 120 SER A O 1
ATOM 991 N N . PRO A 1 121 ? 8.569 3.377 -0.816 1.00 89.25 121 PRO A N 1
ATOM 992 C CA . PRO A 1 121 ? 8.651 1.999 -1.284 1.00 89.25 121 PRO A CA 1
ATOM 993 C C . PRO A 1 121 ? 9.634 1.939 -2.444 1.00 89.25 121 PRO A C 1
ATOM 995 O O . PRO A 1 121 ? 9.720 2.878 -3.230 1.00 89.25 121 PRO A O 1
ATOM 998 N N . GLN A 1 122 ? 10.414 0.869 -2.527 1.00 85.88 122 GLN A N 1
ATOM 999 C CA . GLN A 1 122 ? 11.591 0.843 -3.403 1.00 85.88 122 GLN A CA 1
ATOM 1000 C C . GLN A 1 122 ? 11.501 -0.219 -4.489 1.00 85.88 122 GLN A C 1
ATOM 1002 O O . GLN A 1 122 ? 12.302 -0.246 -5.418 1.00 85.88 122 GLN A O 1
ATOM 1007 N N . ASN A 1 123 ? 10.499 -1.075 -4.394 1.00 85.31 123 ASN A N 1
ATOM 1008 C CA . ASN A 1 123 ? 10.141 -2.054 -5.398 1.00 85.31 123 ASN A CA 1
ATOM 1009 C C . ASN A 1 123 ? 8.692 -2.489 -5.159 1.00 85.31 123 ASN A C 1
ATOM 1011 O O . ASN A 1 123 ? 8.042 -2.112 -4.176 1.00 85.31 123 ASN A O 1
ATOM 1015 N N . GLU A 1 124 ? 8.194 -3.337 -6.047 1.00 88.06 124 GLU A N 1
ATOM 1016 C CA . GLU A 1 124 ? 6.878 -3.953 -5.900 1.00 88.06 124 GLU A CA 1
ATOM 1017 C C . GLU A 1 124 ? 6.694 -4.731 -4.584 1.00 88.06 124 GLU A C 1
ATOM 1019 O O . GLU A 1 124 ? 5.585 -4.792 -4.053 1.00 88.06 124 GLU A O 1
ATOM 1024 N N . ALA A 1 125 ? 7.748 -5.350 -4.040 1.00 89.25 125 ALA A N 1
ATOM 1025 C CA . ALA A 1 125 ? 7.646 -6.131 -2.805 1.00 89.25 125 ALA A CA 1
ATOM 1026 C C . ALA A 1 125 ? 7.321 -5.241 -1.593 1.00 89.25 125 ALA A C 1
ATOM 1028 O O . ALA A 1 125 ? 6.496 -5.616 -0.752 1.00 89.25 125 ALA A O 1
ATOM 1029 N N . ASP A 1 126 ? 7.880 -4.033 -1.541 1.00 91.12 126 ASP A N 1
ATOM 1030 C CA . ASP A 1 126 ? 7.533 -3.034 -0.529 1.00 91.12 126 ASP A CA 1
ATOM 1031 C C . ASP A 1 126 ? 6.063 -2.601 -0.665 1.00 91.12 126 ASP A C 1
ATOM 1033 O O . ASP A 1 126 ? 5.347 -2.494 0.332 1.00 91.12 126 ASP A O 1
ATOM 1037 N N . LEU A 1 127 ? 5.561 -2.434 -1.894 1.00 92.56 127 LEU A N 1
ATOM 1038 C CA . LEU A 1 127 ? 4.149 -2.118 -2.149 1.00 92.56 127 LEU A CA 1
ATOM 1039 C C . LEU A 1 127 ? 3.206 -3.258 -1.734 1.00 92.56 127 LEU A C 1
ATOM 1041 O O . LEU A 1 127 ? 2.173 -3.005 -1.106 1.00 92.56 127 LEU A O 1
ATOM 1045 N N . ARG A 1 128 ? 3.573 -4.520 -2.000 1.00 93.94 128 ARG A N 1
ATOM 1046 C CA . ARG A 1 128 ? 2.844 -5.704 -1.497 1.00 93.94 128 ARG A CA 1
ATOM 1047 C C . ARG A 1 128 ? 2.831 -5.730 0.033 1.00 93.94 128 ARG A C 1
ATOM 1049 O O . ARG A 1 128 ? 1.799 -6.032 0.640 1.00 93.94 128 ARG A O 1
ATOM 1056 N N . THR A 1 129 ? 3.945 -5.356 0.658 1.00 94.38 129 THR A N 1
ATOM 1057 C CA . THR A 1 129 ? 4.078 -5.258 2.118 1.00 94.38 129 THR A CA 1
ATOM 1058 C C . THR A 1 129 ? 3.158 -4.180 2.692 1.00 94.38 129 THR A C 1
ATOM 1060 O O . THR A 1 129 ? 2.430 -4.437 3.653 1.00 94.38 129 THR A O 1
ATOM 1063 N N . ILE A 1 130 ? 3.117 -2.995 2.075 1.00 94.75 130 ILE A N 1
ATOM 1064 C CA . ILE A 1 130 ? 2.194 -1.911 2.443 1.00 94.75 130 ILE A CA 1
ATOM 1065 C C . ILE A 1 130 ? 0.740 -2.376 2.308 1.00 94.75 130 ILE A C 1
ATOM 1067 O O . ILE A 1 130 ? -0.043 -2.210 3.243 1.00 94.75 130 ILE A O 1
ATOM 1071 N N . SER A 1 131 ? 0.382 -3.000 1.183 1.00 95.81 131 SER A N 1
ATOM 1072 C CA . SER A 1 131 ? -0.974 -3.503 0.938 1.00 95.81 131 SER A CA 1
ATOM 1073 C C . SER A 1 131 ? -1.409 -4.524 1.996 1.00 95.81 131 SER A C 1
ATOM 1075 O O . SER A 1 131 ? -2.477 -4.389 2.598 1.00 95.81 131 SER A O 1
ATOM 1077 N N . THR A 1 132 ? -0.541 -5.488 2.309 1.00 96.81 132 THR A N 1
ATOM 1078 C CA . THR A 1 132 ? -0.790 -6.498 3.350 1.00 96.81 132 THR A CA 1
ATOM 1079 C C . THR A 1 132 ? -0.985 -5.846 4.719 1.00 96.81 132 THR A C 1
ATOM 1081 O O . THR A 1 132 ? -1.957 -6.138 5.417 1.00 96.81 132 THR A O 1
ATOM 1084 N N . ALA A 1 133 ? -0.124 -4.890 5.079 1.00 95.31 133 ALA A N 1
ATOM 1085 C CA . ALA A 1 133 ? -0.238 -4.157 6.335 1.00 95.31 133 ALA A CA 1
ATOM 1086 C C . ALA A 1 133 ? -1.574 -3.399 6.458 1.00 95.31 133 ALA A C 1
ATOM 1088 O O . ALA A 1 133 ? -2.168 -3.373 7.538 1.00 95.31 133 ALA A O 1
ATOM 1089 N N . LEU A 1 134 ? -2.081 -2.814 5.368 1.00 94.88 134 LEU A N 1
ATOM 1090 C CA . LEU A 1 134 ? -3.389 -2.151 5.357 1.00 94.88 134 LEU A CA 1
ATOM 1091 C C . LEU A 1 134 ? -4.538 -3.138 5.614 1.00 94.88 134 LEU A C 1
ATOM 1093 O O . LEU A 1 134 ? -5.439 -2.826 6.399 1.00 94.88 134 LEU A O 1
ATOM 1097 N N . LEU A 1 135 ? -4.497 -4.339 5.025 1.00 95.38 135 LEU A N 1
ATOM 1098 C CA . LEU A 1 135 ? -5.502 -5.384 5.272 1.00 95.38 135 LEU A CA 1
ATOM 1099 C C . LEU A 1 135 ? -5.486 -5.877 6.717 1.00 95.38 135 LEU A C 1
ATOM 1101 O O . LEU A 1 135 ? -6.547 -6.006 7.334 1.00 95.38 135 LEU A O 1
ATOM 1105 N N . GLU A 1 136 ? -4.303 -6.105 7.284 1.00 94.75 136 GLU A N 1
ATOM 1106 C CA . GLU A 1 136 ? -4.165 -6.501 8.686 1.00 94.75 136 GLU A CA 1
ATOM 1107 C C . GLU A 1 136 ? -4.752 -5.443 9.625 1.00 94.75 136 GLU A C 1
ATOM 1109 O O . GLU A 1 136 ? -5.520 -5.756 10.540 1.00 94.75 136 GLU A O 1
ATOM 1114 N N . MET A 1 137 ? -4.438 -4.168 9.380 1.00 92.88 137 MET A N 1
ATOM 1115 C CA . MET A 1 137 ? -4.975 -3.056 10.164 1.00 92.88 137 MET A CA 1
ATOM 1116 C C . MET A 1 137 ? -6.496 -2.932 10.008 1.00 92.88 137 MET A C 1
ATOM 1118 O O . MET A 1 137 ? -7.190 -2.672 10.993 1.00 92.88 137 MET A O 1
ATOM 1122 N N . ALA A 1 138 ? -7.037 -3.189 8.812 1.00 92.88 138 ALA A N 1
ATOM 1123 C CA . ALA A 1 138 ? -8.479 -3.270 8.591 1.00 92.88 138 ALA A CA 1
ATOM 1124 C C . ALA A 1 138 ? -9.123 -4.418 9.392 1.00 92.88 138 ALA A C 1
ATOM 1126 O O . ALA A 1 138 ? -10.225 -4.260 9.923 1.00 92.88 138 ALA A O 1
ATOM 1127 N N . GLY A 1 139 ? -8.439 -5.558 9.522 1.00 91.81 139 GLY A N 1
ATOM 1128 C CA . GLY A 1 139 ? -8.862 -6.677 10.367 1.00 91.81 139 GLY A CA 1
ATOM 1129 C C . GLY A 1 139 ? -8.977 -6.290 11.845 1.00 91.81 139 GLY A C 1
ATOM 1130 O O . GLY A 1 139 ? -9.990 -6.584 12.479 1.00 91.81 139 GLY A O 1
ATOM 1131 N N . ARG A 1 140 ? -7.998 -5.539 12.365 1.00 91.19 140 ARG A N 1
ATOM 1132 C CA . ARG A 1 140 ? -7.966 -5.054 13.763 1.00 91.19 140 ARG A CA 1
ATOM 1133 C C . ARG A 1 140 ? -9.057 -4.032 14.100 1.00 91.19 140 ARG A C 1
ATOM 1135 O O . ARG A 1 140 ? -9.346 -3.808 15.268 1.00 91.19 140 ARG A O 1
ATOM 1142 N N . LEU A 1 141 ? -9.683 -3.411 13.100 1.00 88.88 141 LEU A N 1
ATOM 1143 C CA . LEU A 1 141 ? -10.827 -2.515 13.307 1.00 88.88 141 LEU A CA 1
ATOM 1144 C C . LEU A 1 141 ? -12.152 -3.258 13.551 1.00 88.88 141 LEU A C 1
ATOM 1146 O O . LEU A 1 141 ? -13.134 -2.608 13.916 1.00 88.88 141 LEU A O 1
ATOM 1150 N N . ARG A 1 142 ? -12.202 -4.578 13.303 1.00 76.62 142 ARG A N 1
ATOM 1151 C CA . ARG A 1 142 ? -13.398 -5.426 13.475 1.00 76.62 142 ARG A CA 1
ATOM 1152 C C . ARG A 1 142 ? -13.619 -5.850 14.932 1.00 76.62 142 ARG A C 1
ATOM 1154 O O . ARG A 1 142 ? -14.767 -6.075 15.302 1.00 76.62 142 ARG A O 1
ATOM 1161 N N . THR A 1 143 ? -12.533 -5.968 15.692 1.00 59.59 143 THR A N 1
ATOM 1162 C CA . THR A 1 143 ? -12.500 -6.138 17.153 1.00 59.59 143 THR A CA 1
ATOM 1163 C C . THR A 1 143 ? -12.674 -4.799 17.850 1.00 59.59 143 THR A C 1
ATOM 1165 O O . THR A 1 143 ? -13.359 -4.766 18.886 1.00 59.59 143 THR A O 1
#

Organism: NCBI:txid2653851

Sequence (143 aa):
MIETAPTQRTGRLPAWKTSRLLSVRPFGRRRHKMTRAGLRNLARARSEALIGLLQEREASRPLDDVVIKDHEYPHRRVTLHDIETQRIYAEDYLEGISELREQLAERGIRSWPLNAYYASPQNEADLRTISTALLEMAGRLRT

Foldseek 3Di:
DDDDDDDDDDDDDDPDPDDPPVCPPPPPPVDDQDDLVRLLVLLLVLLVVLVVLVVVLVVVDDPPFDFDCPVVDNVDGATPSFVVSQVCCVVPPLVSLVVSQVSLVVVVQHDPLLVVASVPPRGSVSSNSNSVSSNVSSVVSVD

Radius of gyration: 23.91 Å; chains: 1; bounding box: 78×59×40 Å

pLDDT: mean 78.9, std 19.02, range [38.81, 96.81]